Protein AF-A0A836WNK4-F1 (afdb_monomer)

Radius of gyration: 18.94 Å; Cα contacts (8 Å, |Δi|>4): 71; chains: 1; bounding box: 43×52×36 Å

Structure (mmCIF, N/CA/C/O backbone):
data_AF-A0A836WNK4-F1
#
_entry.id   AF-A0A836WNK4-F1
#
loop_
_atom_site.group_PDB
_atom_site.id
_atom_site.type_symbol
_atom_site.label_atom_id
_atom_site.label_alt_id
_atom_site.label_comp_id
_atom_site.label_asym_id
_atom_site.label_entity_id
_atom_site.label_seq_id
_atom_site.pdbx_PDB_ins_code
_atom_site.Cartn_x
_atom_site.Cartn_y
_atom_site.Cartn_z
_atom_site.occupancy
_atom_site.B_iso_or_equiv
_atom_site.auth_seq_id
_atom_site.auth_comp_id
_atom_site.auth_asym_id
_atom_site.auth_atom_id
_atom_site.pdbx_PDB_model_num
ATOM 1 N N . MET A 1 1 ? 13.971 34.010 7.929 1.00 66.62 1 MET A N 1
ATOM 2 C CA . MET A 1 1 ? 14.815 33.471 6.835 1.00 66.62 1 MET A CA 1
ATOM 3 C C . MET A 1 1 ? 15.333 32.055 7.122 1.00 66.62 1 MET A C 1
ATOM 5 O O . MET A 1 1 ? 15.146 31.196 6.278 1.00 66.62 1 MET A O 1
ATOM 9 N N . ILE A 1 2 ? 15.882 31.771 8.313 1.00 74.75 2 ILE A N 1
ATOM 10 C CA . ILE A 1 2 ? 16.403 30.437 8.707 1.00 74.75 2 ILE A CA 1
ATOM 11 C C . ILE A 1 2 ? 15.300 29.360 8.809 1.00 74.75 2 ILE A C 1
ATOM 13 O O . ILE A 1 2 ? 15.455 28.259 8.295 1.00 74.75 2 ILE A O 1
ATOM 17 N N . ILE A 1 3 ? 14.146 29.704 9.392 1.00 74.94 3 ILE A N 1
ATOM 18 C CA . ILE A 1 3 ? 12.984 28.798 9.519 1.00 74.94 3 ILE A CA 1
ATOM 19 C C . ILE A 1 3 ? 12.445 28.363 8.145 1.00 74.94 3 ILE A C 1
ATOM 21 O O . ILE A 1 3 ? 12.052 27.217 7.964 1.00 74.94 3 ILE A O 1
ATOM 25 N N . PHE A 1 4 ? 12.482 29.259 7.156 1.00 74.44 4 PHE A N 1
ATOM 26 C CA . PHE A 1 4 ? 12.008 28.979 5.799 1.00 74.44 4 PHE A CA 1
ATOM 27 C C . PHE A 1 4 ? 12.882 27.926 5.099 1.00 74.44 4 PHE A C 1
ATOM 29 O O . PHE A 1 4 ? 12.363 26.984 4.509 1.00 74.44 4 PHE A O 1
ATOM 36 N N . TRP A 1 5 ? 14.206 28.023 5.253 1.00 71.31 5 TRP A N 1
ATOM 37 C CA . TRP A 1 5 ? 15.149 27.017 4.753 1.00 71.31 5 TRP A CA 1
ATOM 38 C C . TRP A 1 5 ? 15.025 25.667 5.475 1.00 71.31 5 TRP A C 1
ATOM 40 O O . TRP A 1 5 ? 15.155 24.629 4.834 1.00 71.31 5 TRP A O 1
ATOM 50 N N . TYR A 1 6 ? 14.706 25.659 6.774 1.00 73.62 6 TYR A N 1
ATOM 51 C CA . TYR A 1 6 ? 14.480 24.424 7.537 1.00 73.62 6 TYR A CA 1
ATOM 52 C C . TYR A 1 6 ? 13.200 23.693 7.097 1.00 73.62 6 TYR A C 1
ATOM 54 O O . TYR A 1 6 ? 13.207 22.480 6.911 1.00 73.62 6 TYR A O 1
ATOM 62 N N . ILE A 1 7 ? 12.117 24.437 6.841 1.00 74.25 7 ILE A N 1
ATOM 63 C CA . ILE A 1 7 ? 10.862 23.892 6.297 1.00 74.25 7 ILE A CA 1
ATOM 64 C C . ILE A 1 7 ? 11.071 23.342 4.878 1.00 74.25 7 ILE A C 1
ATOM 66 O O . ILE A 1 7 ? 10.545 22.279 4.548 1.00 74.25 7 ILE A O 1
ATOM 70 N N . ILE A 1 8 ? 11.854 24.027 4.040 1.00 77.38 8 ILE A N 1
ATOM 71 C CA . ILE A 1 8 ? 12.199 23.545 2.693 1.00 77.38 8 ILE A CA 1
ATOM 72 C C . ILE A 1 8 ? 13.039 22.265 2.771 1.00 77.38 8 ILE A C 1
ATOM 74 O O . ILE A 1 8 ? 12.724 21.296 2.087 1.00 77.38 8 ILE A O 1
ATOM 78 N N . ALA A 1 9 ? 14.054 22.221 3.638 1.00 73.44 9 ALA A N 1
ATOM 79 C CA . ALA A 1 9 ? 14.883 21.033 3.836 1.00 73.44 9 ALA A CA 1
ATOM 80 C C . ALA A 1 9 ? 14.072 19.832 4.359 1.00 73.44 9 ALA A C 1
ATOM 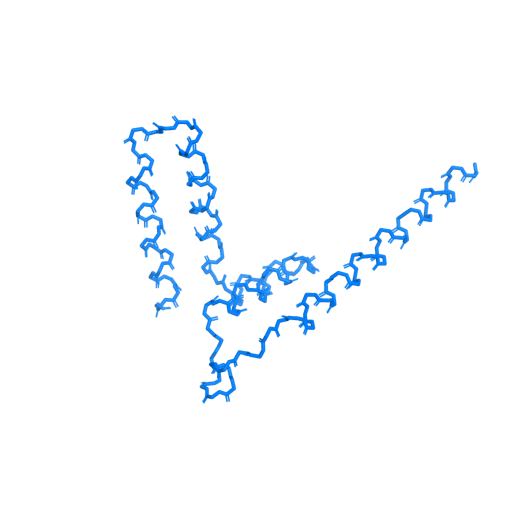82 O O . ALA A 1 9 ? 14.266 18.717 3.884 1.00 73.44 9 ALA A O 1
ATOM 83 N N . ILE A 1 10 ? 13.115 20.055 5.267 1.00 73.50 10 ILE A N 1
ATOM 84 C CA . ILE A 1 10 ? 12.183 19.019 5.737 1.00 73.50 10 ILE A CA 1
ATOM 85 C C . ILE A 1 10 ? 11.300 18.501 4.597 1.00 73.50 10 ILE A C 1
ATOM 87 O O . ILE A 1 10 ? 11.174 17.292 4.439 1.00 73.50 10 ILE A O 1
ATOM 91 N N . ASN A 1 11 ? 10.727 19.378 3.768 1.00 70.94 11 ASN A N 1
ATOM 92 C CA . ASN A 1 11 ? 9.899 18.953 2.632 1.00 70.94 11 ASN A CA 1
ATOM 93 C C . ASN A 1 11 ? 10.706 18.185 1.568 1.00 70.94 11 ASN A C 1
ATOM 95 O O . ASN A 1 11 ? 10.207 17.217 0.991 1.00 70.94 11 ASN A O 1
ATOM 99 N N . LEU A 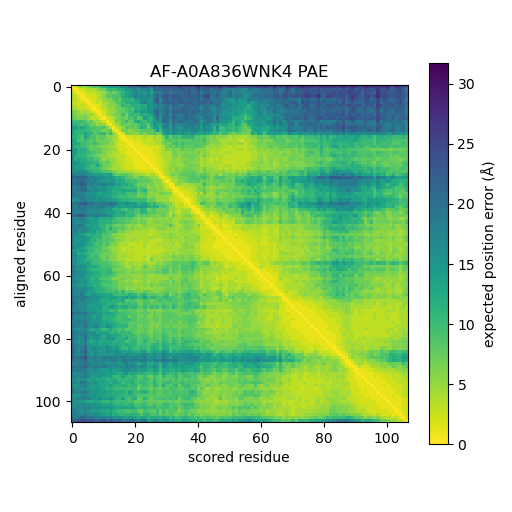1 12 ? 11.964 18.574 1.335 1.00 72.19 12 LEU A N 1
ATOM 100 C CA . LEU A 1 12 ? 12.884 17.872 0.433 1.00 72.19 12 LEU A CA 1
ATOM 101 C C . LEU A 1 12 ? 13.315 16.503 0.987 1.00 72.19 12 LEU A C 1
ATOM 103 O O . LEU A 1 12 ? 13.423 15.536 0.239 1.00 72.19 12 LEU A O 1
ATOM 107 N N . PHE A 1 13 ? 13.506 16.385 2.302 1.00 75.31 13 PHE A N 1
ATOM 108 C CA . PHE A 1 13 ? 13.829 15.109 2.943 1.00 75.31 13 PHE A CA 1
ATOM 109 C C . PHE A 1 13 ? 12.621 14.158 2.983 1.00 75.31 13 PHE A C 1
ATOM 111 O O . PHE A 1 13 ? 12.750 12.973 2.675 1.00 75.31 13 PHE A O 1
ATOM 118 N N . GLN A 1 14 ? 11.429 14.685 3.285 1.00 71.12 14 GLN A N 1
ATOM 119 C CA . GLN A 1 14 ? 10.173 13.930 3.301 1.00 71.12 14 GLN A CA 1
ATOM 120 C C . GLN A 1 14 ? 9.856 13.337 1.919 1.00 71.12 14 GLN A C 1
ATOM 122 O O . GLN A 1 14 ? 9.437 12.186 1.818 1.00 71.12 14 GLN A O 1
ATOM 127 N N . THR A 1 15 ? 10.084 14.107 0.849 1.00 72.06 15 THR A N 1
ATOM 128 C CA . THR A 1 15 ? 9.874 13.637 -0.528 1.00 72.06 15 THR A CA 1
ATOM 129 C C . THR A 1 15 ? 10.897 12.579 -0.940 1.00 72.06 15 THR A C 1
ATOM 131 O O . THR A 1 15 ? 10.498 11.586 -1.540 1.00 72.06 15 THR A O 1
ATOM 134 N N . SER A 1 16 ? 12.175 12.707 -0.562 1.00 80.75 16 SER A N 1
ATOM 135 C CA . SER A 1 16 ? 13.186 11.666 -0.831 1.00 80.75 16 SER A CA 1
ATOM 136 C C . SER A 1 16 ? 12.807 10.325 -0.199 1.00 80.75 16 SER A C 1
ATOM 138 O O . SER A 1 16 ? 12.699 9.320 -0.897 1.00 80.75 16 SER A O 1
ATOM 140 N N . TRP A 1 17 ? 12.520 10.321 1.105 1.00 81.56 17 TRP A N 1
ATOM 141 C CA . TRP A 1 17 ? 12.190 9.093 1.831 1.00 81.56 17 TRP A CA 1
ATOM 142 C C . TRP A 1 17 ? 10.913 8.430 1.300 1.00 81.56 17 TRP A C 1
ATOM 144 O O . TRP A 1 17 ? 10.807 7.205 1.246 1.00 81.56 17 TRP A O 1
ATOM 154 N N . TYR A 1 18 ? 9.957 9.247 0.851 1.00 84.88 18 TYR A N 1
ATOM 155 C CA . TYR A 1 18 ? 8.747 8.774 0.199 1.00 84.88 18 TYR A CA 1
ATOM 156 C C . TYR A 1 18 ? 9.044 7.980 -1.078 1.00 84.88 18 TYR A C 1
ATOM 158 O O . TYR A 1 18 ? 8.595 6.843 -1.212 1.00 84.88 18 TYR A O 1
ATOM 166 N N . PHE A 1 19 ? 9.823 8.543 -2.004 1.00 82.75 19 PHE A N 1
ATOM 167 C CA . PHE A 1 19 ? 10.166 7.857 -3.252 1.00 82.75 19 PHE A CA 1
ATOM 168 C C . PHE A 1 19 ? 10.990 6.589 -3.010 1.00 82.75 19 PHE A C 1
ATOM 170 O O . PHE A 1 19 ? 10.728 5.569 -3.651 1.00 82.75 19 PHE A O 1
ATOM 177 N N . ASP A 1 20 ? 11.912 6.617 -2.047 1.00 86.25 20 ASP A N 1
ATOM 178 C CA . ASP A 1 20 ? 12.708 5.447 -1.665 1.00 86.25 20 ASP A CA 1
ATOM 179 C C . ASP A 1 20 ? 11.828 4.312 -1.127 1.00 86.25 20 ASP A C 1
ATOM 181 O O . ASP A 1 20 ? 12.023 3.144 -1.477 1.00 86.25 20 ASP A O 1
ATOM 185 N N . PHE A 1 21 ? 10.810 4.646 -0.329 1.00 86.75 21 PHE A N 1
ATOM 186 C CA . PHE A 1 21 ? 9.847 3.676 0.182 1.00 86.75 21 PHE A CA 1
ATOM 187 C C . PHE A 1 21 ? 9.002 3.052 -0.936 1.00 86.75 21 PHE A C 1
ATOM 189 O O . PHE A 1 21 ? 8.849 1.830 -0.982 1.00 86.75 21 PHE A O 1
ATOM 196 N N . ILE A 1 22 ? 8.496 3.858 -1.875 1.00 85.69 22 ILE A N 1
ATOM 197 C CA . ILE A 1 22 ? 7.740 3.345 -3.029 1.00 85.69 22 ILE A CA 1
ATOM 198 C C . ILE A 1 22 ? 8.617 2.445 -3.901 1.00 85.69 22 ILE A C 1
ATOM 200 O O . ILE A 1 22 ? 8.197 1.348 -4.266 1.00 85.69 22 ILE A O 1
ATOM 204 N N . HIS A 1 23 ? 9.851 2.857 -4.183 1.00 85.06 23 HIS A N 1
ATOM 205 C CA . HIS A 1 23 ? 10.787 2.057 -4.967 1.00 85.06 23 HIS A CA 1
ATOM 206 C C . HIS A 1 23 ? 11.154 0.741 -4.257 1.00 85.06 23 HIS A C 1
ATOM 208 O O . HIS A 1 23 ? 11.262 -0.311 -4.892 1.00 85.06 23 HIS A O 1
ATOM 214 N N . TRP A 1 24 ? 11.291 0.761 -2.928 1.00 88.00 24 TRP A N 1
ATOM 215 C CA . TRP A 1 24 ? 11.471 -0.449 -2.128 1.00 88.00 24 TRP A CA 1
ATOM 216 C C . TRP A 1 24 ? 10.256 -1.382 -2.219 1.00 88.00 24 TRP A C 1
ATOM 218 O O . TRP A 1 24 ? 10.442 -2.590 -2.369 1.00 88.00 24 TRP A O 1
ATOM 228 N N . LEU A 1 25 ? 9.028 -0.855 -2.181 1.00 85.25 25 LEU A N 1
ATOM 229 C CA . LEU A 1 25 ? 7.810 -1.655 -2.350 1.00 85.25 25 LEU A CA 1
ATOM 230 C C . LEU A 1 25 ? 7.746 -2.312 -3.731 1.00 85.25 25 LEU A C 1
ATOM 232 O O . LEU A 1 25 ? 7.461 -3.503 -3.821 1.00 85.25 25 LEU A O 1
ATOM 236 N N . GLU A 1 26 ? 8.064 -1.571 -4.793 1.00 84.06 26 GLU A N 1
ATOM 237 C CA . GLU A 1 26 ? 8.093 -2.106 -6.159 1.00 84.06 26 GLU A CA 1
ATOM 238 C C . GLU A 1 26 ? 9.148 -3.198 -6.323 1.00 84.06 26 GLU A C 1
ATOM 240 O O . GLU A 1 26 ? 8.882 -4.243 -6.913 1.00 84.06 26 GLU A O 1
ATOM 245 N N . LYS A 1 27 ? 10.336 -3.000 -5.745 1.00 83.69 27 LYS A N 1
ATOM 246 C CA . LYS A 1 27 ? 11.422 -3.984 -5.802 1.00 83.69 27 LYS A CA 1
ATOM 247 C C . LYS A 1 27 ? 11.107 -5.261 -5.020 1.00 83.69 27 LYS A C 1
ATOM 249 O O . LYS A 1 27 ? 11.570 -6.333 -5.403 1.00 83.69 27 LYS A O 1
ATOM 254 N N . ASN A 1 28 ? 10.352 -5.152 -3.927 1.00 86.88 28 ASN A N 1
ATOM 255 C CA . ASN A 1 28 ? 9.979 -6.286 -3.080 1.00 86.88 28 ASN A CA 1
ATOM 256 C C . ASN A 1 28 ? 8.607 -6.884 -3.422 1.00 86.88 28 ASN A C 1
ATOM 258 O O . ASN A 1 28 ? 8.176 -7.820 -2.745 1.00 86.88 28 ASN A O 1
ATOM 262 N N . GLN A 1 29 ? 7.929 -6.415 -4.478 1.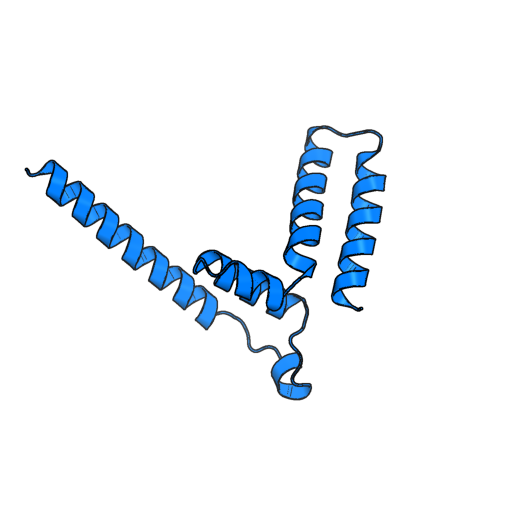00 80.69 29 GLN A N 1
ATOM 263 C CA . GLN A 1 29 ? 6.830 -7.179 -5.063 1.00 80.69 29 GLN A CA 1
ATOM 264 C C . GLN A 1 29 ? 7.402 -8.491 -5.603 1.00 80.69 29 GLN A C 1
ATOM 266 O O . GLN A 1 29 ? 8.087 -8.529 -6.624 1.00 80.69 29 GLN A O 1
ATOM 271 N N . GLY A 1 30 ? 7.146 -9.579 -4.876 1.00 72.38 30 GLY A N 1
ATOM 272 C CA . GLY A 1 30 ? 7.584 -10.912 -5.268 1.00 72.38 30 GLY A CA 1
ATOM 273 C C . GLY A 1 30 ? 7.146 -11.245 -6.695 1.00 72.38 30 GLY A C 1
ATOM 274 O O . GLY A 1 30 ? 6.086 -10.814 -7.157 1.00 72.38 30 GLY A O 1
ATOM 275 N N . ALA A 1 31 ? 7.962 -12.026 -7.407 1.00 72.94 31 ALA A N 1
ATOM 276 C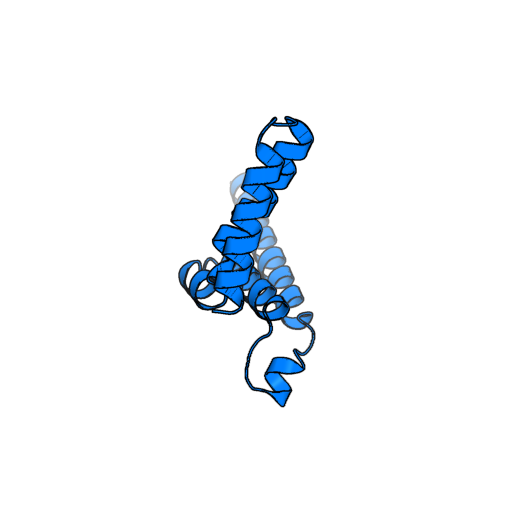 CA . ALA A 1 31 ? 7.632 -12.453 -8.760 1.00 72.94 31 ALA A CA 1
ATOM 277 C C . ALA A 1 31 ? 6.286 -13.190 -8.754 1.00 72.94 31 ALA A C 1
ATOM 279 O O . ALA A 1 31 ? 6.151 -14.231 -8.116 1.00 72.94 31 ALA A O 1
ATOM 280 N N . CYS A 1 32 ? 5.292 -12.658 -9.467 1.00 78.31 32 CYS A N 1
ATOM 281 C CA . CYS A 1 32 ? 3.989 -13.297 -9.586 1.00 78.31 32 CYS A CA 1
ATOM 282 C C . CYS A 1 32 ? 4.116 -14.528 -10.502 1.00 78.31 32 CYS A C 1
ATOM 284 O O . CYS A 1 32 ? 4.279 -14.353 -11.717 1.00 78.31 32 CYS A O 1
ATOM 286 N N . PRO A 1 33 ? 4.031 -15.771 -9.986 1.00 75.88 33 PRO A N 1
ATOM 287 C CA . PRO A 1 33 ? 4.131 -16.956 -10.835 1.00 75.88 33 PRO A CA 1
ATOM 288 C C . PRO A 1 33 ? 2.983 -16.992 -11.850 1.00 75.88 33 PRO A C 1
ATOM 290 O O . PRO A 1 33 ? 3.197 -17.344 -13.005 1.00 75.88 33 PRO A O 1
ATOM 293 N N . TYR A 1 34 ? 1.792 -16.526 -11.463 1.00 77.75 34 TYR A N 1
ATOM 294 C CA . TYR A 1 34 ? 0.636 -16.421 -12.355 1.00 77.75 34 TYR A CA 1
ATOM 295 C C . TYR A 1 34 ? 0.899 -15.501 -13.549 1.00 77.75 34 TYR A C 1
ATOM 297 O O . TYR A 1 34 ? 0.650 -15.899 -14.682 1.00 77.75 34 TYR A O 1
ATOM 305 N N . LYS A 1 35 ? 1.516 -14.334 -13.337 1.00 77.62 35 LYS A N 1
ATOM 306 C CA . LYS A 1 35 ? 1.866 -13.432 -14.443 1.00 77.62 35 LYS A CA 1
ATOM 307 C C . LYS A 1 35 ? 2.923 -14.040 -15.366 1.00 77.62 35 LYS A C 1
ATOM 309 O O . LYS A 1 35 ? 2.857 -13.852 -16.574 1.00 77.62 35 LYS A O 1
ATOM 314 N N . LYS A 1 36 ? 3.879 -14.793 -14.810 1.00 77.75 36 LYS A N 1
ATOM 315 C CA . LYS A 1 36 ? 4.946 -15.445 -15.585 1.00 77.75 36 LYS A CA 1
ATOM 316 C C . LYS A 1 36 ? 4.442 -16.624 -16.424 1.00 77.75 36 LYS A C 1
ATOM 318 O O . LYS A 1 36 ? 4.895 -16.782 -17.550 1.00 77.75 36 LYS A O 1
ATOM 323 N N . TYR A 1 37 ? 3.549 -17.447 -15.878 1.00 80.56 37 TYR A N 1
ATOM 324 C CA . TYR A 1 37 ? 3.083 -18.672 -16.539 1.00 80.56 37 TYR A CA 1
ATOM 325 C C . TYR A 1 37 ? 1.781 -18.483 -17.334 1.00 80.56 37 TYR A C 1
ATOM 327 O O . TYR A 1 37 ? 1.603 -19.143 -18.350 1.00 80.56 37 TYR A O 1
ATOM 335 N N . TRP A 1 38 ? 0.889 -17.587 -16.899 1.00 78.06 38 TRP A N 1
ATOM 336 C CA . TRP A 1 38 ? -0.460 -17.412 -17.459 1.00 78.06 38 TRP A CA 1
ATOM 337 C C . TRP A 1 38 ? -0.693 -16.011 -18.036 1.00 78.06 38 TRP A C 1
ATOM 339 O O . TRP A 1 38 ? -1.748 -15.758 -18.604 1.00 78.06 38 TRP A O 1
ATOM 349 N N . GLY A 1 39 ? 0.252 -15.076 -17.872 1.00 73.62 39 GLY A N 1
ATOM 350 C CA . GLY A 1 39 ? 0.111 -13.687 -18.328 1.00 73.62 39 GLY A CA 1
ATOM 351 C C . GLY A 1 39 ? -0.889 -12.845 -17.524 1.00 73.62 39 GLY A C 1
ATOM 352 O O . GLY A 1 39 ? -0.986 -11.642 -17.750 1.00 73.62 39 GLY A O 1
ATOM 353 N N . ILE A 1 40 ? -1.596 -13.445 -16.561 1.00 76.44 40 ILE A N 1
ATOM 354 C CA . ILE A 1 40 ? -2.646 -12.806 -15.760 1.00 76.44 40 ILE A CA 1
ATOM 355 C C . ILE A 1 40 ? -2.115 -12.534 -14.349 1.00 76.44 40 ILE A C 1
ATOM 357 O O . ILE A 1 40 ? -1.495 -13.392 -13.715 1.00 76.44 40 ILE A O 1
ATOM 361 N N . SER A 1 41 ? -2.363 -11.329 -13.839 1.00 74.69 41 SER A N 1
ATOM 362 C CA . SER A 1 41 ? -2.056 -10.975 -12.453 1.00 74.69 41 SER A CA 1
ATOM 363 C C . SER A 1 41 ? -3.063 -11.639 -11.511 1.00 74.69 41 SER A C 1
ATOM 365 O O . SER A 1 41 ? -4.267 -11.467 -11.671 1.00 74.69 41 SER A O 1
ATOM 367 N N . CYS A 1 42 ? -2.589 -12.377 -10.501 1.00 79.12 42 CYS A N 1
ATOM 368 C CA . CYS A 1 42 ? -3.473 -12.873 -9.445 1.00 79.12 42 CYS A CA 1
ATOM 369 C C . CYS A 1 42 ? -4.029 -11.697 -8.612 1.00 79.12 42 CYS A C 1
ATOM 371 O O . CYS A 1 42 ? -3.354 -10.666 -8.501 1.00 79.12 42 CYS A O 1
ATOM 373 N N . PRO A 1 43 ? -5.202 -11.842 -7.964 1.00 77.19 43 PRO A N 1
ATOM 374 C CA . PRO A 1 43 ? -5.813 -10.765 -7.179 1.00 77.19 43 PRO A CA 1
ATOM 375 C C . PRO A 1 43 ? -4.891 -10.205 -6.086 1.00 77.19 43 PRO A C 1
ATOM 377 O O . PRO A 1 43 ? -4.922 -9.012 -5.803 1.00 77.19 43 PRO A O 1
ATOM 380 N N . GLY A 1 44 ? -4.002 -11.032 -5.525 1.00 78.12 44 GLY A N 1
ATOM 381 C CA . GLY A 1 44 ? -3.000 -10.582 -4.555 1.00 78.12 44 GLY A CA 1
ATOM 382 C C . GLY A 1 44 ? -1.952 -9.628 -5.146 1.00 78.12 44 GLY A C 1
ATOM 383 O O . GLY A 1 44 ? -1.678 -8.582 -4.560 1.00 78.12 44 GLY A O 1
ATOM 384 N N . CYS A 1 45 ? -1.388 -9.945 -6.318 1.00 80.56 45 CYS A N 1
ATOM 385 C CA . CYS A 1 45 ? -0.442 -9.044 -6.989 1.00 80.56 45 CYS A CA 1
ATOM 386 C C . CYS A 1 45 ? -1.137 -7.799 -7.549 1.00 80.56 45 CYS A C 1
ATOM 388 O O . CYS A 1 45 ? -0.569 -6.714 -7.455 1.00 80.56 45 CYS A O 1
ATOM 390 N N . GLY A 1 46 ? -2.363 -7.939 -8.067 1.00 82.56 46 GLY A N 1
ATOM 391 C CA . GLY A 1 46 ? -3.187 -6.809 -8.507 1.00 82.56 46 GLY A CA 1
ATOM 392 C C . GLY A 1 46 ? -3.448 -5.816 -7.374 1.00 82.56 46 GLY A C 1
ATOM 393 O O . GLY A 1 46 ? -3.229 -4.622 -7.549 1.00 82.56 46 GLY A O 1
ATOM 394 N N . MET A 1 47 ? -3.788 -6.306 -6.175 1.00 82.94 47 MET A N 1
ATOM 395 C CA . MET A 1 47 ? -3.970 -5.465 -4.987 1.00 82.94 47 MET A CA 1
ATOM 396 C C . MET A 1 47 ? -2.696 -4.689 -4.622 1.00 82.94 47 MET A C 1
ATOM 398 O O . MET A 1 47 ? -2.765 -3.494 -4.350 1.00 82.94 47 MET A O 1
ATOM 402 N N . GLN A 1 48 ? -1.529 -5.341 -4.632 1.00 82.88 48 GLN A N 1
ATOM 403 C CA . GLN A 1 48 ? -0.260 -4.669 -4.330 1.00 82.88 48 GLN A CA 1
ATOM 404 C C . GLN A 1 48 ? 0.068 -3.572 -5.351 1.00 82.88 48 GLN A C 1
ATOM 406 O O . GLN A 1 48 ? 0.426 -2.463 -4.959 1.00 82.88 48 GLN A O 1
ATOM 411 N N . THR A 1 49 ? -0.109 -3.847 -6.645 1.00 85.31 49 THR A N 1
ATOM 412 C CA . THR A 1 49 ? 0.112 -2.858 -7.710 1.00 85.31 49 THR A CA 1
ATOM 413 C C . THR A 1 49 ? -0.879 -1.699 -7.620 1.00 85.31 49 THR A C 1
ATOM 415 O O . THR A 1 49 ? -0.474 -0.542 -7.714 1.00 85.31 49 THR A O 1
ATOM 418 N N . ALA A 1 50 ? -2.153 -1.980 -7.341 1.00 86.25 50 ALA A N 1
ATOM 419 C CA . ALA A 1 50 ? -3.163 -0.949 -7.150 1.00 86.25 50 ALA A CA 1
ATOM 420 C C . ALA A 1 50 ? -2.827 -0.039 -5.954 1.00 86.25 50 ALA A C 1
ATOM 422 O O . ALA A 1 50 ? -2.947 1.179 -6.072 1.00 86.25 50 ALA A O 1
ATOM 423 N N . ILE A 1 51 ? -2.333 -0.591 -4.838 1.00 85.50 51 ILE A N 1
ATOM 424 C CA . ILE A 1 51 ? -1.878 0.192 -3.674 1.00 85.50 51 ILE A CA 1
ATOM 425 C C . ILE A 1 51 ? -0.671 1.071 -4.031 1.00 85.50 51 ILE A C 1
ATOM 427 O O . ILE A 1 51 ? -0.649 2.248 -3.673 1.00 85.50 51 ILE A O 1
ATOM 431 N N . ILE A 1 52 ? 0.308 0.541 -4.769 1.00 87.50 52 ILE A N 1
ATOM 432 C CA . ILE A 1 52 ? 1.481 1.307 -5.223 1.00 87.50 52 ILE A CA 1
ATOM 433 C C . ILE A 1 52 ? 1.062 2.450 -6.153 1.00 87.50 52 ILE A C 1
ATOM 435 O O . ILE A 1 52 ? 1.551 3.569 -6.007 1.00 87.50 52 ILE A O 1
ATOM 439 N N . ASN A 1 53 ? 0.114 2.215 -7.061 1.00 86.69 53 ASN A N 1
ATOM 440 C CA . ASN A 1 53 ? -0.425 3.264 -7.924 1.00 86.69 53 ASN A CA 1
ATOM 441 C C . ASN A 1 53 ? -1.228 4.312 -7.147 1.00 86.69 53 ASN A C 1
ATOM 443 O O . ASN A 1 53 ? -1.140 5.497 -7.469 1.00 86.69 53 ASN A O 1
ATOM 447 N N . LEU A 1 54 ? -1.932 3.909 -6.085 1.00 85.12 54 LEU A N 1
ATOM 448 C CA . LEU A 1 54 ? -2.622 4.834 -5.188 1.00 85.12 54 LEU A CA 1
ATOM 449 C C . LEU A 1 54 ? -1.625 5.730 -4.438 1.00 85.12 54 LEU A C 1
ATOM 451 O O . LEU A 1 54 ? -1.818 6.941 -4.370 1.00 85.12 54 LEU A O 1
ATOM 455 N N . LEU A 1 55 ? -0.526 5.149 -3.944 1.00 85.44 55 LEU A N 1
ATOM 456 C CA . LEU A 1 55 ? 0.580 5.884 -3.333 1.00 85.44 55 LEU A CA 1
ATOM 457 C C . LEU A 1 55 ? 1.200 6.859 -4.351 1.00 85.44 55 LEU A C 1
ATOM 459 O O . LEU A 1 55 ? 1.359 8.045 -4.077 1.00 85.44 55 LEU A O 1
ATOM 463 N N . LYS A 1 56 ? 1.453 6.436 -5.589 1.00 85.81 56 LYS A N 1
ATOM 464 C CA . LYS A 1 56 ? 1.955 7.336 -6.645 1.00 85.81 56 LYS A CA 1
ATOM 465 C C . LYS A 1 56 ? 0.991 8.478 -7.020 1.00 85.81 56 LYS A C 1
ATOM 467 O O . LYS A 1 56 ? 1.378 9.348 -7.793 1.00 85.81 56 LYS A O 1
ATOM 472 N N . GLY A 1 57 ? -0.237 8.495 -6.494 1.00 86.06 57 GLY A N 1
ATOM 473 C CA . GLY A 1 57 ? -1.271 9.482 -6.814 1.00 86.06 57 GLY A CA 1
ATOM 474 C C . GLY A 1 57 ? -2.077 9.149 -8.075 1.00 86.06 57 GLY A C 1
ATOM 475 O O . GLY A 1 57 ? -2.963 9.908 -8.460 1.00 86.06 57 GLY A O 1
ATOM 476 N N . ASN A 1 58 ? -1.825 7.996 -8.702 1.00 86.62 58 ASN A N 1
ATOM 477 C CA . ASN A 1 58 ? -2.533 7.521 -9.889 1.00 86.62 58 ASN A CA 1
ATOM 478 C C . ASN A 1 58 ? -3.772 6.708 -9.499 1.00 86.62 58 ASN A C 1
ATOM 480 O O . ASN A 1 58 ? -3.821 5.483 -9.630 1.00 86.62 58 ASN A O 1
ATOM 484 N N . ILE A 1 59 ? -4.807 7.416 -9.047 1.00 83.75 59 ILE A N 1
ATOM 485 C CA . ILE A 1 59 ? -6.080 6.821 -8.612 1.00 83.75 59 ILE A CA 1
ATOM 486 C C . ILE A 1 59 ? -6.761 6.071 -9.768 1.00 83.75 59 ILE A C 1
ATOM 488 O O . ILE A 1 59 ? -7.283 4.977 -9.574 1.00 83.75 59 ILE A O 1
ATOM 492 N N . TRP A 1 60 ? -6.708 6.619 -10.986 1.00 85.25 60 TRP A N 1
ATOM 493 C CA . TRP A 1 60 ? -7.334 5.994 -12.155 1.00 85.25 60 TRP A CA 1
ATOM 494 C C . TRP A 1 60 ? -6.691 4.651 -12.511 1.00 85.25 60 TRP A C 1
ATOM 496 O O . TRP A 1 60 ? -7.388 3.657 -12.697 1.00 85.25 60 TRP A O 1
ATOM 506 N N . GLN A 1 61 ? -5.355 4.600 -12.525 1.00 83.25 61 GLN A N 1
ATOM 507 C CA . GLN A 1 61 ? -4.617 3.368 -12.804 1.00 83.25 61 GLN A CA 1
ATOM 508 C C . GLN A 1 61 ? -4.850 2.319 -11.710 1.00 83.25 61 GLN A C 1
ATOM 510 O O . GLN A 1 61 ? -5.053 1.151 -12.014 1.00 83.25 61 GLN A O 1
ATOM 515 N N . SER A 1 62 ? -4.911 2.748 -10.446 1.00 83.25 62 SER A N 1
ATOM 516 C CA . SER A 1 62 ? -5.214 1.874 -9.309 1.00 83.25 62 SER A CA 1
ATOM 517 C C . SER A 1 62 ? -6.574 1.170 -9.444 1.00 83.25 62 SER A C 1
ATOM 519 O O . SER A 1 62 ? -6.677 -0.028 -9.181 1.00 83.25 62 SER A O 1
ATOM 521 N N . ILE A 1 63 ? -7.603 1.886 -9.915 1.00 83.06 63 ILE A N 1
ATOM 522 C CA . ILE A 1 63 ? -8.947 1.326 -10.134 1.00 83.06 63 ILE A CA 1
ATOM 523 C C . ILE A 1 63 ? -8.964 0.360 -11.325 1.00 83.06 63 ILE A C 1
ATOM 525 O O . ILE A 1 63 ? -9.636 -0.666 -11.259 1.00 83.06 63 ILE A O 1
ATOM 529 N N . ILE A 1 64 ? -8.227 0.664 -12.398 1.00 81.19 64 ILE A N 1
ATOM 530 C CA . ILE A 1 64 ? -8.123 -0.220 -13.571 1.00 81.19 64 ILE A CA 1
ATOM 531 C C . ILE A 1 64 ? -7.398 -1.520 -13.210 1.00 81.19 64 ILE A C 1
ATOM 533 O O . ILE A 1 64 ? -7.843 -2.596 -13.600 1.00 81.19 64 ILE A O 1
ATOM 537 N N . ASP A 1 65 ? -6.300 -1.428 -12.458 1.00 81.00 65 ASP A N 1
ATOM 538 C CA . ASP A 1 65 ? -5.497 -2.596 -12.092 1.00 81.00 65 ASP A CA 1
ATOM 539 C C . ASP A 1 65 ? -6.246 -3.533 -11.135 1.00 81.00 65 ASP A C 1
ATOM 541 O O . ASP A 1 65 ? -6.032 -4.748 -11.163 1.00 81.00 65 ASP A O 1
ATOM 545 N N . TYR A 1 66 ? -7.108 -2.983 -10.272 1.00 82.81 66 TYR A N 1
ATOM 546 C CA . TYR A 1 66 ? -7.921 -3.772 -9.354 1.00 82.81 66 TYR A CA 1
ATOM 547 C C . TYR A 1 66 ? -9.248 -3.068 -9.010 1.00 82.81 66 TYR A C 1
ATOM 549 O O . TYR A 1 66 ? -9.342 -2.377 -7.991 1.00 82.81 66 TYR A O 1
ATOM 557 N N . PRO A 1 67 ? -10.326 -3.279 -9.790 1.00 78.00 67 PRO A N 1
ATOM 558 C CA . PRO A 1 67 ? -11.620 -2.637 -9.528 1.00 78.00 67 PRO A CA 1
ATOM 559 C C . PRO A 1 67 ? -12.221 -3.076 -8.184 1.00 78.00 67 PRO A C 1
ATOM 561 O O . PRO A 1 67 ? -12.930 -2.316 -7.521 1.00 78.00 67 PRO A O 1
ATOM 564 N N . ALA A 1 68 ? -11.865 -4.279 -7.722 1.00 83.06 68 ALA A N 1
ATOM 565 C CA . ALA A 1 68 ? -12.252 -4.806 -6.421 1.00 83.06 68 ALA A CA 1
ATOM 566 C C . ALA A 1 68 ? -11.568 -4.103 -5.228 1.00 83.06 68 ALA A C 1
ATOM 568 O O . ALA A 1 68 ? -11.917 -4.388 -4.083 1.00 83.06 68 ALA A O 1
ATOM 569 N N . LEU A 1 69 ? -10.647 -3.152 -5.447 1.00 82.75 69 LEU A N 1
ATOM 570 C CA . LEU A 1 69 ? -9.980 -2.414 -4.368 1.00 82.75 69 LEU A CA 1
ATOM 571 C C . LEU A 1 69 ? -10.979 -1.625 -3.516 1.00 82.75 69 LEU A C 1
ATOM 573 O O . LEU A 1 69 ? -10.888 -1.623 -2.288 1.00 82.75 69 LEU A O 1
ATOM 577 N N . ILE A 1 70 ? -11.951 -0.979 -4.160 1.00 83.56 70 ILE A N 1
ATOM 578 C CA . ILE A 1 70 ? -12.974 -0.161 -3.499 1.00 83.56 70 ILE A CA 1
ATOM 579 C C . ILE A 1 70 ? -13.854 -1.013 -2.566 1.00 83.56 70 ILE A C 1
ATOM 581 O O . ILE A 1 70 ? -13.892 -0.724 -1.364 1.00 83.56 70 ILE A O 1
ATOM 585 N N . PRO A 1 71 ? -14.534 -2.075 -3.049 1.00 84.81 71 PRO A N 1
ATOM 586 C CA . PRO A 1 71 ? -15.376 -2.905 -2.191 1.00 84.81 71 PRO A CA 1
ATOM 587 C C . PRO A 1 71 ? -14.563 -3.673 -1.140 1.00 84.81 71 PRO A C 1
ATOM 589 O O . PRO A 1 71 ? -15.033 -3.826 -0.011 1.00 84.81 71 PRO A O 1
ATOM 592 N N . LEU A 1 72 ? -13.318 -4.066 -1.438 1.00 86.38 72 LEU A N 1
ATOM 593 C CA . LEU A 1 72 ? -12.415 -4.662 -0.451 1.00 86.38 72 LEU A CA 1
ATOM 594 C C . LEU A 1 72 ? -12.114 -3.683 0.694 1.00 86.38 72 LEU A C 1
ATOM 596 O O . LEU A 1 72 ? -12.252 -4.035 1.866 1.00 86.38 72 LEU A O 1
ATOM 600 N N . THR A 1 73 ? -11.757 -2.440 0.364 1.00 86.19 73 THR A N 1
ATOM 601 C CA . THR A 1 73 ? -11.461 -1.392 1.353 1.00 86.19 73 THR A CA 1
ATOM 602 C C . THR A 1 73 ? -12.687 -1.112 2.220 1.00 86.19 73 THR A C 1
ATOM 604 O O . THR A 1 73 ? -12.587 -1.073 3.446 1.00 86.19 73 THR A O 1
ATOM 607 N N . LEU A 1 74 ? -13.871 -1.019 1.608 1.00 88.38 74 LEU A N 1
ATOM 608 C CA . LEU A 1 74 ? -15.135 -0.847 2.324 1.00 88.38 74 LEU A CA 1
ATOM 609 C C . LEU A 1 74 ? -15.443 -2.032 3.254 1.00 88.38 74 LEU A C 1
ATOM 611 O O . LEU A 1 74 ? -15.902 -1.834 4.380 1.00 88.38 74 LEU A O 1
ATOM 615 N N . THR A 1 75 ? -15.159 -3.260 2.817 1.00 87.31 75 THR A N 1
ATOM 616 C CA . THR A 1 75 ? -15.333 -4.473 3.631 1.00 87.31 75 THR A CA 1
ATOM 617 C C . THR A 1 75 ? -14.427 -4.443 4.862 1.00 87.31 75 THR A C 1
ATOM 619 O O . THR A 1 75 ? -14.880 -4.725 5.969 1.00 87.31 75 THR A O 1
ATOM 622 N N . ILE A 1 76 ? -13.165 -4.034 4.707 1.00 88.25 76 ILE A N 1
ATOM 623 C CA . ILE A 1 76 ? -12.216 -3.912 5.824 1.00 88.25 76 ILE A CA 1
ATOM 624 C C . ILE A 1 76 ? -12.655 -2.809 6.796 1.00 88.25 76 ILE A C 1
ATOM 626 O O . ILE A 1 76 ? -12.677 -3.034 8.006 1.00 88.25 76 ILE A O 1
ATOM 630 N N . LEU A 1 77 ? -13.063 -1.639 6.291 1.00 90.12 77 LEU A N 1
ATOM 631 C CA . LEU A 1 77 ? -13.556 -0.549 7.138 1.00 90.12 77 LEU A CA 1
ATOM 632 C C . LEU A 1 77 ? -14.793 -0.965 7.938 1.00 90.12 77 LEU A C 1
ATOM 634 O O . LEU A 1 77 ? -14.841 -0.758 9.149 1.00 90.12 77 LEU A O 1
ATOM 638 N N . THR A 1 78 ? -15.782 -1.567 7.276 1.00 87.62 78 THR A N 1
ATOM 639 C CA . THR A 1 78 ? -17.016 -2.027 7.933 1.00 87.62 78 THR A CA 1
ATOM 640 C C . THR A 1 78 ? -16.746 -3.142 8.938 1.00 87.62 78 THR A C 1
ATOM 642 O O . THR A 1 78 ? -17.379 -3.166 9.992 1.00 87.62 78 THR A O 1
ATOM 645 N N . PHE A 1 79 ? -15.767 -4.010 8.674 1.00 88.31 79 PHE A N 1
ATOM 646 C CA . PHE A 1 79 ? -15.306 -5.024 9.618 1.00 88.31 79 PHE A CA 1
ATOM 647 C C . PHE A 1 79 ? -14.703 -4.411 10.890 1.00 88.31 79 PHE A C 1
ATOM 649 O O . PHE A 1 79 ? -15.123 -4.764 11.993 1.00 88.31 79 PHE A O 1
ATOM 656 N N . ILE A 1 80 ? -13.791 -3.441 10.757 1.00 91.19 80 ILE A N 1
ATOM 657 C CA . ILE A 1 80 ? -13.190 -2.735 11.902 1.00 91.19 80 ILE 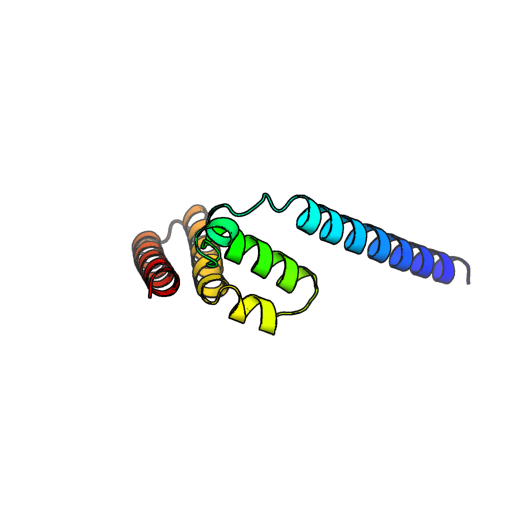A CA 1
ATOM 658 C C . ILE A 1 80 ? -14.265 -1.984 12.699 1.00 91.19 80 ILE A C 1
ATOM 660 O O . ILE A 1 80 ? -14.324 -2.094 13.924 1.00 91.19 80 ILE A O 1
ATOM 664 N N . LEU A 1 81 ? -15.163 -1.269 12.013 1.00 90.06 81 LEU A N 1
ATOM 665 C CA . LEU A 1 81 ? -16.277 -0.570 12.657 1.00 90.06 81 LEU A CA 1
ATOM 666 C C . LEU A 1 81 ? -17.194 -1.539 13.407 1.00 90.06 81 LEU A C 1
ATOM 668 O O . LEU A 1 81 ? -17.614 -1.255 14.527 1.00 90.06 81 LEU A O 1
ATOM 672 N N . HIS A 1 82 ? -17.494 -2.698 12.821 1.00 89.06 82 HIS A N 1
ATOM 673 C CA . HIS A 1 82 ? -18.321 -3.710 13.464 1.00 89.06 82 HIS A CA 1
ATOM 674 C C . HIS A 1 82 ? -17.649 -4.317 14.703 1.00 89.06 82 HIS A C 1
ATOM 676 O O . HIS A 1 82 ? -18.351 -4.579 15.677 1.00 89.06 82 HIS A O 1
ATOM 682 N N . LEU A 1 83 ? -16.321 -4.483 14.718 1.00 88.00 83 LEU A N 1
ATOM 683 C CA . LEU A 1 83 ? -15.597 -4.944 15.910 1.00 88.00 83 LEU A CA 1
ATOM 684 C C . LEU A 1 83 ? -15.719 -3.963 17.085 1.00 88.00 83 LEU A C 1
ATOM 686 O O . LEU A 1 83 ? -15.878 -4.400 18.224 1.00 88.00 83 LEU A O 1
ATOM 690 N N . ILE A 1 84 ? -15.689 -2.656 16.809 1.00 92.25 84 ILE A N 1
ATOM 691 C CA . ILE A 1 84 ? -15.768 -1.606 17.836 1.00 92.25 84 ILE A CA 1
ATOM 692 C C . ILE A 1 84 ? -17.214 -1.404 18.309 1.00 92.25 84 ILE A C 1
ATOM 694 O O . ILE A 1 84 ? -17.484 -1.402 19.507 1.00 92.25 84 ILE A O 1
ATOM 698 N N . PHE A 1 85 ? -18.158 -1.258 17.376 1.00 88.00 85 PHE A N 1
ATOM 699 C CA . PHE A 1 85 ? -19.543 -0.880 17.679 1.00 88.00 85 PHE A CA 1
ATOM 700 C C . PHE A 1 85 ? -20.502 -2.069 17.846 1.00 88.00 85 PHE A C 1
ATOM 702 O O . PHE A 1 85 ? -21.641 -1.874 18.262 1.00 88.00 85 PHE A O 1
ATOM 709 N N . LYS A 1 86 ? -20.077 -3.298 17.517 1.00 81.12 86 LYS A N 1
ATOM 710 C CA . LYS A 1 86 ? -20.866 -4.544 17.619 1.00 81.12 86 LYS A CA 1
ATOM 711 C C . LYS A 1 86 ? -22.294 -4.425 17.066 1.00 81.12 86 LYS A C 1
ATOM 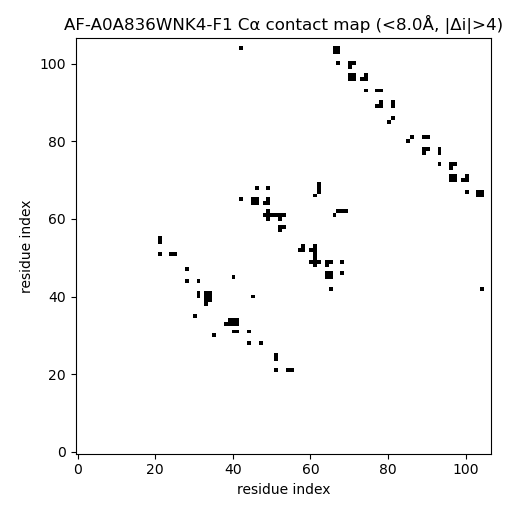713 O O . LYS A 1 86 ? -23.265 -4.850 17.687 1.00 81.12 86 LYS A O 1
ATOM 718 N N . PHE A 1 87 ? -22.433 -3.853 15.869 1.00 81.44 87 PHE A N 1
ATOM 719 C CA . PHE A 1 87 ? -23.736 -3.680 15.216 1.00 81.44 87 PHE A CA 1
ATOM 720 C C . PHE A 1 87 ? -24.504 -5.001 15.049 1.00 81.44 87 PHE A C 1
ATOM 722 O O . PHE A 1 87 ? -23.978 -5.946 14.469 1.00 81.44 87 PHE A O 1
ATOM 729 N N . LYS A 1 88 ? -25.788 -5.037 15.428 1.00 77.94 88 LYS A N 1
ATOM 730 C CA . LYS A 1 88 ? -26.652 -6.235 15.340 1.00 77.94 88 LYS A CA 1
ATOM 731 C C . LYS A 1 88 ? -26.729 -6.857 13.932 1.00 77.94 88 LYS A C 1
ATOM 733 O O . LYS A 1 88 ? -26.871 -8.068 13.811 1.00 77.94 88 LYS A O 1
ATOM 738 N N . TYR A 1 89 ? -26.590 -6.042 12.881 1.00 81.69 89 TYR A N 1
ATOM 739 C CA . TYR A 1 89 ? -26.609 -6.472 11.472 1.00 81.69 89 TYR A CA 1
ATOM 740 C C . TYR A 1 89 ? -25.254 -6.348 10.755 1.00 81.69 89 TYR A C 1
ATOM 742 O O . TYR A 1 89 ? -25.168 -6.621 9.559 1.00 81.69 89 TYR A O 1
ATOM 750 N N . GLY A 1 90 ? -24.185 -5.949 11.455 1.00 80.00 90 GLY A N 1
ATOM 751 C CA . GLY A 1 90 ? -22.893 -5.682 10.811 1.00 80.00 90 GLY A CA 1
ATOM 752 C C . GLY A 1 90 ? -22.288 -6.927 10.163 1.00 80.00 90 GLY A C 1
ATOM 753 O O . GLY A 1 90 ? -21.823 -6.859 9.031 1.00 80.00 90 GLY A O 1
ATOM 754 N N . ALA A 1 91 ? -22.408 -8.089 10.811 1.00 82.69 91 ALA A N 1
ATOM 755 C CA . ALA A 1 91 ? -21.943 -9.359 10.254 1.00 82.69 91 ALA A CA 1
ATOM 756 C C . ALA A 1 91 ? -22.649 -9.740 8.937 1.00 82.69 91 ALA A C 1
ATOM 758 O O . ALA A 1 91 ? -22.010 -10.254 8.020 1.00 82.69 91 ALA A O 1
ATOM 759 N N . ALA A 1 92 ? -23.952 -9.458 8.809 1.00 87.25 92 ALA A N 1
ATOM 760 C CA . ALA A 1 92 ? -24.694 -9.723 7.576 1.00 87.25 92 ALA A CA 1
ATOM 761 C C . ALA A 1 92 ? -24.231 -8.800 6.438 1.00 87.25 92 ALA A C 1
ATOM 763 O O . ALA A 1 92 ? -23.991 -9.268 5.328 1.00 87.25 92 ALA A O 1
ATOM 764 N N . ILE A 1 93 ? -24.038 -7.509 6.728 1.00 86.69 93 ILE A N 1
ATOM 765 C CA . ILE A 1 93 ? -23.547 -6.516 5.760 1.00 86.69 93 ILE A CA 1
ATOM 766 C C . ILE A 1 93 ? -22.145 -6.885 5.263 1.00 86.69 93 ILE A C 1
ATOM 768 O O . ILE A 1 93 ? -21.913 -6.912 4.057 1.00 86.69 93 ILE A O 1
ATOM 772 N N . ILE A 1 94 ? -21.235 -7.245 6.173 1.00 87.81 94 ILE A N 1
ATOM 773 C CA . ILE A 1 94 ? -19.873 -7.679 5.830 1.00 87.81 94 ILE A CA 1
ATOM 774 C C . ILE A 1 94 ? -19.914 -8.925 4.941 1.00 87.81 94 ILE A C 1
ATOM 776 O O . ILE A 1 94 ? -19.184 -8.995 3.958 1.00 87.81 94 ILE A O 1
ATOM 780 N N . LYS A 1 95 ? -20.801 -9.885 5.233 1.00 87.81 95 LYS A N 1
ATOM 781 C CA . LYS A 1 95 ? -20.968 -11.090 4.410 1.00 87.81 95 LYS A CA 1
ATOM 782 C C . LYS A 1 95 ? -21.394 -10.750 2.978 1.00 87.81 95 LYS A C 1
ATOM 784 O O . LYS A 1 95 ? -20.804 -11.280 2.041 1.00 87.81 95 LYS A O 1
ATOM 789 N N . TYR A 1 96 ? -22.381 -9.871 2.798 1.00 91.12 96 TYR A N 1
ATOM 790 C CA . TYR A 1 96 ? -22.818 -9.452 1.460 1.00 91.12 96 TYR A CA 1
ATOM 791 C C . TYR A 1 96 ? -21.732 -8.668 0.713 1.00 91.12 96 TYR A C 1
ATOM 793 O O . TYR A 1 96 ? -21.484 -8.951 -0.457 1.00 91.12 96 TYR A O 1
ATOM 801 N N . LEU A 1 97 ? -21.039 -7.745 1.389 1.00 87.19 97 LEU A N 1
ATOM 802 C CA . LEU A 1 97 ? -19.917 -6.990 0.818 1.00 87.19 97 LEU A CA 1
ATOM 803 C C . LEU A 1 97 ? -18.762 -7.903 0.395 1.00 87.19 97 LEU A C 1
ATOM 805 O O . LEU A 1 97 ? -18.192 -7.729 -0.682 1.00 87.19 97 LEU A O 1
ATOM 809 N N . PHE A 1 98 ? -18.451 -8.914 1.202 1.00 87.56 98 PHE A N 1
ATOM 810 C CA . PHE A 1 98 ? -17.411 -9.882 0.885 1.00 87.56 98 PHE A CA 1
ATOM 811 C C . PHE A 1 98 ? -17.772 -10.720 -0.346 1.00 87.56 98 PHE A C 1
ATOM 813 O O . PHE A 1 98 ? -16.954 -10.853 -1.252 1.00 87.56 98 PHE A O 1
ATOM 820 N N . ILE A 1 99 ? -19.012 -11.220 -0.429 1.00 88.69 99 ILE A N 1
ATOM 821 C CA . ILE A 1 99 ? -19.500 -11.954 -1.609 1.00 88.69 99 ILE A CA 1
ATOM 822 C C . ILE A 1 99 ? -19.420 -11.070 -2.856 1.00 88.69 99 ILE A C 1
ATOM 824 O O . ILE A 1 99 ? -18.894 -11.505 -3.876 1.00 88.69 99 ILE A O 1
ATOM 828 N N . PHE A 1 100 ? -19.877 -9.820 -2.764 1.00 88.50 100 PHE A N 1
ATOM 829 C CA . PHE A 1 100 ? -19.803 -8.863 -3.867 1.00 88.50 100 PHE A CA 1
ATOM 830 C C . PHE A 1 100 ? -18.358 -8.618 -4.328 1.00 88.50 100 PHE A C 1
ATOM 832 O O . PHE A 1 100 ? -18.076 -8.619 -5.523 1.00 88.50 100 PHE A O 1
ATOM 839 N N . THR A 1 101 ? -17.426 -8.487 -3.382 1.00 87.00 101 THR A N 1
ATOM 840 C CA . THR A 1 101 ? -15.997 -8.321 -3.679 1.00 87.00 101 THR A CA 1
ATOM 841 C C . THR A 1 101 ? -15.432 -9.539 -4.413 1.00 87.00 101 THR A C 1
ATOM 843 O O . THR A 1 101 ? -14.729 -9.376 -5.402 1.00 87.00 101 THR A O 1
ATOM 846 N N . VAL A 1 102 ? -15.761 -10.760 -3.977 1.00 85.00 102 VAL A N 1
ATOM 847 C CA . VAL A 1 102 ? -15.299 -11.999 -4.630 1.00 85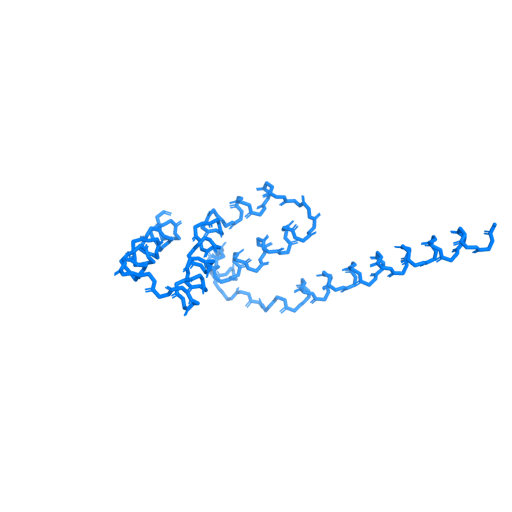.00 102 VAL A CA 1
ATOM 848 C C . VAL A 1 102 ? -15.867 -12.131 -6.042 1.00 85.00 102 VAL A C 1
ATOM 850 O O . VAL A 1 102 ? -15.132 -12.498 -6.955 1.00 85.00 102 VAL A O 1
ATOM 853 N N . VAL A 1 103 ? -17.141 -11.786 -6.242 1.00 87.25 103 VAL A N 1
ATOM 854 C CA . VAL A 1 103 ? -17.762 -11.787 -7.574 1.00 87.25 103 VAL A CA 1
ATOM 855 C C . VAL A 1 103 ? -17.043 -10.820 -8.514 1.00 87.25 103 VAL A C 1
ATOM 857 O O . VAL A 1 103 ? -16.777 -11.194 -9.643 1.00 87.25 103 VAL A O 1
ATOM 860 N N . LEU A 1 104 ? -16.654 -9.629 -8.052 1.00 84.19 104 LEU A N 1
ATOM 861 C CA . LEU A 1 104 ? -15.899 -8.665 -8.868 1.00 84.19 104 LEU A CA 1
ATOM 862 C C . LEU A 1 104 ? -14.447 -9.069 -9.158 1.00 84.19 104 LEU A C 1
ATOM 864 O O . LEU A 1 104 ? -13.834 -8.512 -10.060 1.00 84.19 104 LEU A O 1
ATOM 868 N N . ILE A 1 105 ? -13.870 -9.974 -8.367 1.00 80.81 105 ILE A N 1
ATOM 869 C CA . ILE A 1 105 ? -12.513 -10.489 -8.597 1.00 80.81 105 ILE A CA 1
ATOM 870 C C . ILE A 1 105 ? -12.521 -11.614 -9.636 1.00 80.81 105 ILE A C 1
ATOM 872 O O . ILE A 1 105 ? -11.561 -11.764 -10.387 1.00 80.81 105 ILE A O 1
ATOM 876 N N . VAL A 1 106 ? -13.558 -12.454 -9.602 1.00 77.81 106 VAL A N 1
ATOM 877 C CA . VAL A 1 106 ? -13.671 -13.663 -10.431 1.00 77.81 106 VAL A CA 1
ATOM 878 C C . VAL A 1 106 ? -14.423 -13.397 -11.739 1.00 77.81 106 VAL A C 1
ATOM 880 O O . VAL A 1 106 ? -14.173 -14.095 -12.721 1.00 77.81 106 VAL A O 1
ATOM 883 N N . GLY A 1 107 ? -15.366 -12.453 -11.722 1.00 64.25 107 GLY A N 1
ATOM 884 C CA . GLY A 1 107 ? -16.213 -12.071 -12.853 1.00 64.25 107 GLY A CA 1
ATOM 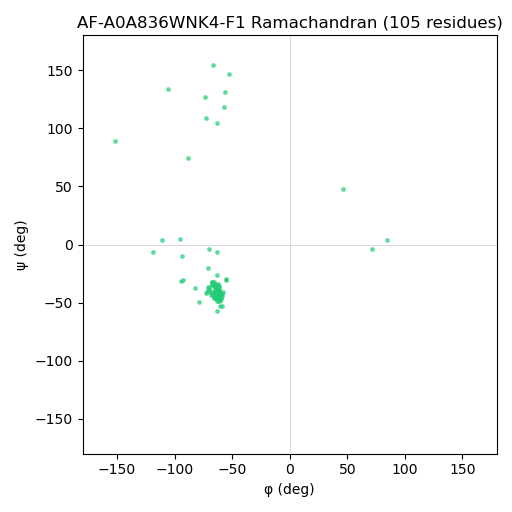885 C C . GLY A 1 107 ? -15.608 -11.027 -13.776 1.00 64.25 107 GLY A C 1
ATOM 886 O 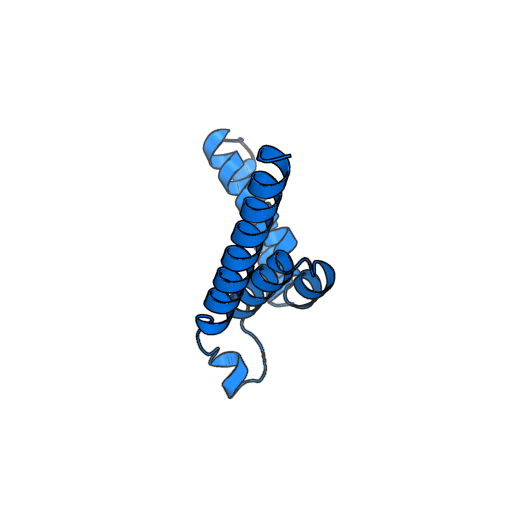O . GLY A 1 107 ? -14.580 -10.415 -13.416 1.00 64.25 107 GLY A O 1
#

Solvent-accessible surface area (backbone atoms only — not comparable to full-atom values): 5902 Å² total; per-residue (Å²): 111,70,67,59,54,50,55,49,51,49,53,55,50,55,50,50,55,48,53,54,51,54,52,49,52,61,70,64,55,70,85,54,63,47,37,74,77,68,70,43,71,47,72,70,58,24,47,53,53,17,51,52,28,44,72,74,65,37,54,70,60,14,42,72,57,25,66,38,52,59,48,45,51,51,34,53,52,52,48,56,50,27,70,76,69,62,47,95,59,40,69,59,52,42,50,54,39,47,52,52,27,52,48,55,68,77,99

Sequence (107 aa):
MIIFWYIIAINLFQTSWYFDFIHWLEKNQGACPYKKYWGISCPGCGMQTAIINLLKGNIWQSIIDYPALIPLTLTILTFILHLIFKFKYGAAIIKYLFIFTVVLIVG

pLDDT: mean 82.04, std 5.79, range [64.25, 92.25]

Mean predicted aligned error: 9.07 Å

Foldseek 3Di:
DVVVVVVVVVVVVVVVVLVVVLVVLVVPLPDQVCCVPPVDHAQVSLQSVLVSCVSVVNPVVSCVSQVLNVLVVVLVVLVVVCVVVVDPCSVVVSVVSVVVSVVSRVD

Secondary structure (DSSP, 8-state):
-HHHHHHHHHHHHHHHHHHHHHHHHHHTS---HHHHHHS---HHHHHHHHHHHHHTT-HHHHHHH-TTHHHHHHHHHHHHHHHHH--TTHHHHHHHHHHHHHHHHH-